Protein AF-A0A8F5C0L7-F1 (afdb_monomer)

Secondary structure (DSSP, 8-state):
-GGGT-EE---SS--S-SEEEEEEETTEEEEEEE-TTS-EEEEEEE-GGGTTT-----EE--HHHHHHHHHH-TT-----------

Sequence (86 aa):
MKNVGFHEEKLEFYKGENYSLSKRIRPWEVHVIIYPDGFIDSYFEVSREYFEHLTYKAIPSIYEPFESYKTAYNKLHVFDAVVKSG

Organism: NCBI:txid2286

pLDDT: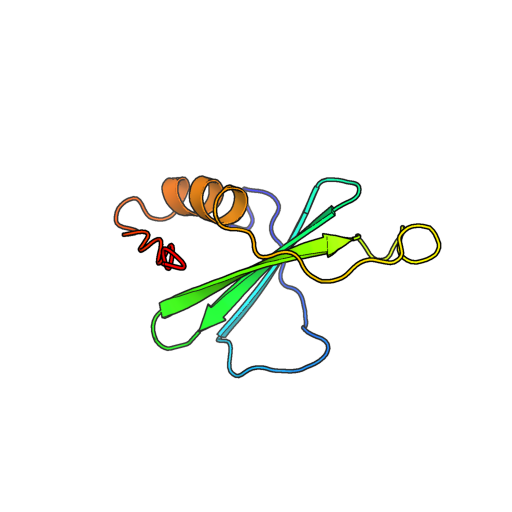 mean 71.19, std 12.59, range [42.03, 88.5]

Structure (mmCIF, N/CA/C/O backbone):
data_AF-A0A8F5C0L7-F1
#
_entry.id   AF-A0A8F5C0L7-F1
#
loop_
_atom_site.group_PDB
_atom_site.id
_atom_site.type_symbol
_atom_site.label_atom_id
_atom_site.label_alt_id
_atom_site.label_comp_id
_atom_site.label_asym_id
_atom_site.label_entity_id
_atom_site.label_seq_id
_atom_site.pdbx_PDB_ins_code
_atom_site.Cartn_x
_atom_site.Cartn_y
_atom_site.Cartn_z
_atom_site.occupancy
_atom_site.B_iso_or_equiv
_atom_site.auth_seq_id
_atom_site.auth_comp_id
_atom_site.auth_asym_id
_atom_site.auth_atom_id
_atom_site.pdbx_PDB_model_num
ATOM 1 N N . MET A 1 1 ? -2.504 -9.805 6.370 1.00 56.75 1 MET A N 1
ATOM 2 C CA . MET A 1 1 ? -1.641 -9.182 5.338 1.00 56.75 1 MET A CA 1
ATOM 3 C C . MET A 1 1 ? -0.258 -9.830 5.227 1.00 56.75 1 MET A C 1
ATOM 5 O O . MET A 1 1 ? 0.127 -10.146 4.111 1.00 56.75 1 MET A O 1
ATOM 9 N N . LYS A 1 2 ? 0.447 -10.163 6.325 1.00 56.06 2 LYS A N 1
ATOM 10 C CA . LYS A 1 2 ? 1.714 -10.936 6.244 1.00 56.06 2 LYS A CA 1
ATOM 11 C C . LYS A 1 2 ? 1.574 -12.275 5.490 1.00 56.06 2 LYS A C 1
ATOM 13 O O . LYS A 1 2 ? 2.400 -12.604 4.650 1.00 56.06 2 LYS A O 1
ATOM 18 N N . ASN A 1 3 ? 0.458 -12.982 5.687 1.00 57.03 3 ASN A N 1
ATOM 19 C CA . ASN A 1 3 ? 0.185 -14.276 5.039 1.00 57.03 3 ASN A CA 1
ATOM 20 C C . ASN A 1 3 ? -0.081 -14.202 3.522 1.00 57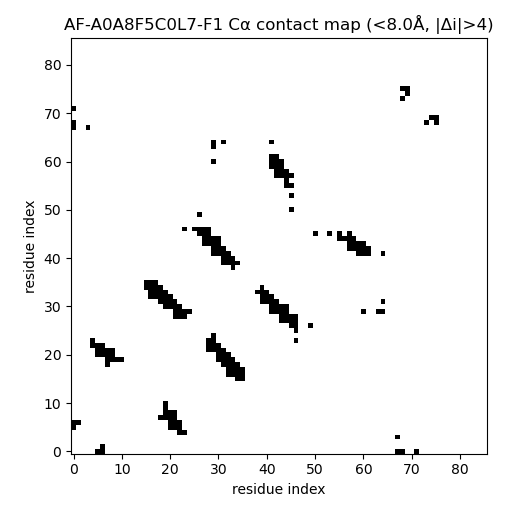.03 3 ASN A C 1
ATOM 22 O O . ASN A 1 3 ? -0.196 -15.240 2.883 1.00 57.03 3 ASN A O 1
ATOM 26 N N . VAL A 1 4 ? -0.202 -13.002 2.943 1.00 67.69 4 VAL A N 1
ATOM 27 C CA . VAL A 1 4 ? -0.423 -12.800 1.498 1.00 67.69 4 VAL A CA 1
ATOM 28 C C . VAL A 1 4 ? 0.767 -12.112 0.815 1.00 67.69 4 VAL A C 1
ATOM 30 O O . VAL A 1 4 ? 0.644 -11.648 -0.319 1.00 67.69 4 VAL A O 1
ATOM 33 N N . GLY A 1 5 ? 1.929 -12.078 1.481 1.00 78.44 5 GLY A N 1
ATOM 34 C CA . GLY A 1 5 ? 3.199 -11.612 0.915 1.00 78.44 5 GLY A CA 1
ATOM 35 C C . GLY A 1 5 ? 3.483 -10.117 1.072 1.00 78.44 5 GLY A C 1
ATOM 36 O O . GLY A 1 5 ? 4.431 -9.635 0.461 1.00 78.44 5 GLY A O 1
ATOM 37 N N . PHE A 1 6 ? 2.687 -9.390 1.864 1.00 84.12 6 PHE A N 1
ATOM 38 C CA . PHE A 1 6 ? 3.013 -8.010 2.233 1.00 84.12 6 PHE A CA 1
ATOM 39 C C . PHE A 1 6 ? 4.000 -7.972 3.396 1.00 84.12 6 PHE A C 1
ATOM 41 O O . PHE A 1 6 ? 3.866 -8.735 4.360 1.00 84.12 6 PHE A O 1
ATOM 48 N N . HIS A 1 7 ? 4.932 -7.032 3.329 1.00 86.31 7 HIS A N 1
ATOM 49 C CA . HIS A 1 7 ? 5.864 -6.705 4.399 1.00 86.31 7 HIS A CA 1
ATOM 50 C C . HIS A 1 7 ? 5.782 -5.217 4.732 1.00 86.31 7 HIS A C 1
ATOM 52 O O . HIS A 1 7 ? 5.241 -4.438 3.954 1.00 86.31 7 HIS A O 1
ATOM 58 N N . GLU A 1 8 ? 6.236 -4.849 5.928 1.00 87.62 8 GLU A N 1
ATOM 59 C CA . GLU A 1 8 ? 6.339 -3.442 6.313 1.00 87.62 8 GLU A CA 1
ATOM 60 C C . GLU A 1 8 ? 7.461 -2.783 5.520 1.00 87.62 8 GLU A C 1
ATOM 62 O O . GLU A 1 8 ? 8.572 -3.311 5.461 1.00 87.62 8 GLU A O 1
ATOM 67 N N . GLU A 1 9 ? 7.151 -1.631 4.942 1.00 83.56 9 GLU A N 1
ATOM 68 C CA . GLU A 1 9 ? 8.066 -0.823 4.150 1.00 83.56 9 GLU A CA 1
ATOM 69 C C . GLU A 1 9 ? 8.176 0.557 4.783 1.00 83.56 9 GLU A C 1
ATOM 71 O O . GLU A 1 9 ? 7.180 1.121 5.243 1.00 83.56 9 GLU A O 1
ATOM 76 N N . LYS A 1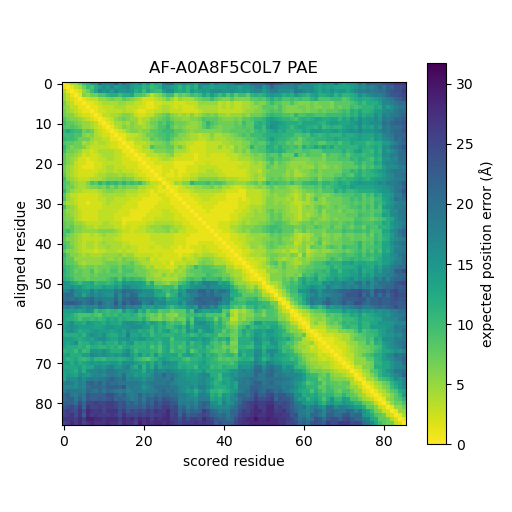 10 ? 9.381 1.126 4.804 1.00 77.12 10 LYS A N 1
ATOM 77 C CA . LYS A 1 10 ? 9.544 2.516 5.228 1.00 77.12 10 LYS A CA 1
ATOM 78 C C . LYS A 1 10 ? 9.483 3.387 3.990 1.00 77.12 10 LYS A C 1
ATOM 80 O O . LYS A 1 10 ? 10.378 3.333 3.152 1.00 77.12 10 LYS A O 1
ATOM 85 N N . LEU A 1 11 ? 8.450 4.220 3.893 1.00 71.00 11 LEU A N 1
ATOM 86 C CA . LEU A 1 11 ? 8.430 5.252 2.865 1.00 71.00 11 LEU A CA 1
ATOM 87 C C . LEU A 1 11 ? 9.641 6.168 3.042 1.00 71.00 11 LEU A C 1
ATOM 89 O O . LEU A 1 11 ? 10.042 6.487 4.163 1.00 71.00 11 LEU A O 1
ATOM 93 N N . GLU A 1 12 ? 10.187 6.637 1.924 1.00 69.31 12 GLU A N 1
ATOM 94 C CA . GLU A 1 12 ? 11.254 7.645 1.936 1.00 69.31 12 GLU A CA 1
ATOM 95 C C . GLU A 1 12 ? 10.798 8.948 2.604 1.00 69.31 12 GLU A C 1
ATOM 97 O O . GLU A 1 12 ? 11.602 9.664 3.198 1.00 69.31 12 GLU A O 1
ATOM 102 N N . PHE A 1 13 ? 9.491 9.220 2.563 1.00 72.81 13 PHE A N 1
ATOM 103 C CA . PHE A 1 13 ? 8.859 10.360 3.208 1.00 72.81 13 PHE A CA 1
ATOM 104 C C . PHE A 1 13 ? 7.648 9.889 4.005 1.00 72.81 13 PHE A C 1
ATOM 106 O O . PHE A 1 13 ? 6.733 9.291 3.439 1.00 72.81 13 PHE A O 1
ATOM 113 N N . TYR A 1 14 ? 7.631 10.199 5.301 1.00 78.81 14 TYR A N 1
ATOM 114 C CA . TYR A 1 14 ? 6.463 9.982 6.149 1.00 78.81 14 TYR A CA 1
ATOM 115 C C . TYR A 1 14 ? 5.319 10.898 5.704 1.00 78.81 14 TYR A C 1
ATOM 117 O O . TYR A 1 14 ? 5.495 12.115 5.604 1.00 78.81 14 TYR A O 1
ATOM 125 N N . LYS A 1 15 ? 4.148 10.319 5.441 1.00 79.88 15 LYS A N 1
ATOM 126 C CA . LYS A 1 15 ? 2.949 11.006 4.940 1.00 79.88 15 LYS A CA 1
ATOM 127 C C . LYS A 1 15 ? 1.832 11.089 5.986 1.00 79.88 15 LYS A C 1
ATOM 129 O O . LYS A 1 15 ? 0.733 11.523 5.653 1.00 79.88 15 LYS A O 1
ATOM 134 N N . GLY A 1 16 ? 2.099 10.709 7.237 1.00 85.38 16 GLY A N 1
ATOM 135 C CA . GLY A 1 16 ? 1.089 10.667 8.300 1.00 85.38 16 GLY A CA 1
ATOM 136 C C . GLY A 1 16 ? 0.374 9.321 8.416 1.00 85.38 16 GLY A C 1
ATOM 137 O O . GLY A 1 16 ? -0.692 9.249 9.023 1.00 85.38 16 GLY A O 1
ATOM 138 N N . GLU A 1 17 ? 0.921 8.274 7.807 1.00 87.50 17 GLU A N 1
ATOM 139 C CA . GLU A 1 17 ? 0.352 6.936 7.817 1.00 87.50 17 GLU A CA 1
ATOM 140 C C . GLU A 1 17 ? 0.655 6.150 9.102 1.00 87.50 17 GLU A C 1
ATOM 142 O O . GLU A 1 17 ? 1.697 6.323 9.727 1.00 87.50 17 GLU A O 1
ATOM 147 N N . ASN A 1 18 ? -0.231 5.222 9.472 1.00 86.19 18 ASN A N 1
ATOM 148 C CA . ASN A 1 18 ? 0.034 4.248 10.537 1.00 86.19 18 ASN A CA 1
ATOM 149 C C . ASN A 1 18 ? 0.818 3.038 10.023 1.00 86.19 18 ASN A C 1
ATOM 151 O O . ASN A 1 18 ? 1.597 2.438 10.764 1.00 86.19 18 ASN A O 1
ATOM 155 N N . TYR A 1 19 ? 0.570 2.656 8.768 1.00 82.25 19 TYR A N 1
ATOM 156 C CA . TYR A 1 19 ? 1.193 1.498 8.145 1.00 82.25 19 TYR A CA 1
ATOM 157 C C . TYR A 1 19 ? 1.549 1.796 6.699 1.00 82.25 19 TYR A C 1
ATOM 159 O O . TYR A 1 19 ? 0.717 2.280 5.931 1.00 82.25 19 TYR A O 1
ATOM 167 N N . SER A 1 20 ? 2.762 1.394 6.346 1.00 88.00 20 SER A N 1
ATOM 168 C CA . SER A 1 20 ? 3.271 1.354 4.985 1.00 88.00 20 SER A CA 1
ATOM 169 C C . SER A 1 20 ? 3.650 -0.084 4.684 1.00 88.00 20 SER A C 1
ATOM 171 O O . SER A 1 20 ? 4.458 -0.687 5.392 1.00 88.00 20 SER A O 1
ATOM 173 N N . LEU A 1 21 ? 2.992 -0.669 3.690 1.00 88.50 21 LEU A N 1
ATOM 174 C CA . LEU A 1 21 ? 3.150 -2.069 3.327 1.00 88.50 21 LEU A CA 1
ATOM 175 C C . LEU A 1 21 ? 3.513 -2.182 1.854 1.00 88.50 21 LEU A C 1
ATOM 177 O O . LEU A 1 21 ? 2.915 -1.499 1.024 1.00 88.50 21 LEU A O 1
ATOM 181 N N . SER A 1 22 ? 4.423 -3.090 1.525 1.00 86.44 22 SER A N 1
ATOM 182 C CA . SER A 1 22 ? 4.803 -3.385 0.146 1.00 86.44 22 SER A CA 1
ATOM 183 C C . SER A 1 22 ? 4.689 -4.876 -0.166 1.00 86.44 22 SER A C 1
ATOM 185 O O . SER A 1 22 ? 4.822 -5.752 0.702 1.00 86.44 22 SER A O 1
ATOM 187 N N . LYS A 1 23 ? 4.401 -5.183 -1.430 1.00 86.62 23 LYS A N 1
ATOM 188 C CA . LYS A 1 23 ? 4.411 -6.542 -1.971 1.00 86.62 23 LYS A CA 1
ATOM 189 C C . LYS A 1 23 ? 4.945 -6.530 -3.390 1.00 86.62 23 LYS A C 1
ATOM 191 O O . LYS A 1 23 ? 4.399 -5.879 -4.279 1.00 86.62 23 LYS A O 1
ATOM 196 N N . ARG A 1 24 ? 5.954 -7.360 -3.627 1.00 85.06 24 ARG A N 1
ATOM 197 C CA . ARG A 1 24 ? 6.562 -7.506 -4.944 1.00 85.06 24 ARG A CA 1
ATOM 198 C C . ARG A 1 24 ? 5.713 -8.365 -5.884 1.00 85.06 24 ARG A C 1
ATOM 200 O O . ARG A 1 24 ? 5.314 -9.476 -5.536 1.00 85.06 24 ARG A O 1
ATOM 207 N N . ILE A 1 25 ? 5.504 -7.865 -7.099 1.00 82.44 25 ILE A N 1
ATOM 208 C CA . ILE A 1 25 ? 4.814 -8.516 -8.219 1.00 82.44 25 ILE A CA 1
ATOM 209 C C . ILE A 1 25 ? 5.615 -8.214 -9.499 1.00 82.44 25 ILE A C 1
ATOM 211 O O . ILE A 1 25 ? 5.236 -7.361 -10.297 1.00 82.44 25 ILE A O 1
ATOM 215 N N . ARG A 1 26 ? 6.782 -8.864 -9.652 1.00 77.19 26 ARG A N 1
ATOM 216 C CA . ARG A 1 26 ? 7.795 -8.547 -10.685 1.00 77.19 26 ARG A CA 1
ATOM 217 C C . ARG A 1 26 ? 7.176 -8.227 -12.065 1.00 77.19 26 ARG A C 1
ATOM 219 O O . ARG A 1 26 ? 6.382 -9.033 -12.550 1.00 77.19 26 ARG A O 1
ATOM 226 N N . PRO A 1 27 ? 7.583 -7.122 -12.725 1.00 77.12 27 PRO A N 1
ATOM 227 C CA . PRO A 1 27 ? 8.621 -6.156 -12.326 1.00 77.12 27 PRO A CA 1
ATOM 228 C C . PRO A 1 27 ? 8.146 -5.077 -11.336 1.00 77.12 27 PRO A C 1
ATOM 230 O O . PRO A 1 27 ? 8.920 -4.193 -10.981 1.00 77.12 27 PRO A O 1
ATOM 233 N N . TRP A 1 28 ? 6.890 -5.143 -10.906 1.00 82.00 28 TRP A N 1
ATOM 234 C CA . TRP A 1 28 ? 6.225 -4.124 -10.109 1.00 82.00 28 TRP A CA 1
ATOM 235 C C . TRP A 1 28 ? 6.295 -4.413 -8.614 1.00 82.00 28 TRP A C 1
ATOM 237 O O . TRP A 1 28 ? 6.553 -5.533 -8.165 1.00 82.00 28 TRP A O 1
ATOM 247 N N . GLU A 1 29 ? 6.003 -3.389 -7.836 1.00 84.88 29 GLU A N 1
ATOM 248 C CA . GLU A 1 29 ? 5.801 -3.440 -6.404 1.00 84.88 29 GLU A CA 1
ATOM 249 C C . GLU A 1 29 ? 4.525 -2.679 -6.063 1.00 84.88 29 GLU A C 1
ATOM 251 O O . GLU A 1 29 ? 4.321 -1.555 -6.513 1.00 84.88 29 GLU A O 1
ATOM 256 N N . VAL A 1 30 ? 3.628 -3.331 -5.327 1.00 85.94 30 VAL A N 1
ATOM 257 C CA . VAL A 1 30 ? 2.397 -2.718 -4.825 1.00 85.94 30 VAL A CA 1
ATOM 258 C C . VAL A 1 30 ? 2.692 -2.128 -3.466 1.00 85.94 30 VAL A C 1
ATOM 260 O O . VAL A 1 30 ? 3.111 -2.859 -2.569 1.00 85.94 30 VAL A O 1
ATOM 263 N N . HIS A 1 31 ? 2.381 -0.852 -3.299 1.00 84.94 31 HIS A N 1
ATOM 264 C CA . HIS A 1 31 ? 2.395 -0.160 -2.024 1.00 84.94 31 HIS A CA 1
ATOM 265 C C . HIS A 1 31 ? 0.970 0.042 -1.537 1.00 84.94 31 HIS A C 1
ATOM 267 O O . HIS A 1 31 ? 0.067 0.359 -2.312 1.00 84.94 31 HIS A O 1
ATOM 273 N N . VAL A 1 32 ? 0.781 -0.150 -0.238 1.00 85.06 32 VAL A N 1
ATOM 274 C CA . VAL A 1 32 ? -0.469 0.093 0.472 1.00 85.06 32 VAL A CA 1
ATOM 275 C C . VAL A 1 32 ? -0.146 0.934 1.694 1.00 85.06 32 VAL A C 1
ATOM 277 O O . VAL A 1 32 ? 0.642 0.526 2.549 1.00 85.06 32 VAL A O 1
ATOM 280 N N . ILE A 1 33 ? -0.771 2.099 1.770 1.00 86.12 33 ILE A N 1
ATOM 281 C CA . ILE A 1 33 ? -0.621 3.065 2.849 1.00 86.12 33 ILE A CA 1
ATOM 282 C C . ILE A 1 33 ? -1.951 3.136 3.591 1.00 86.12 33 ILE A C 1
ATOM 284 O O . ILE A 1 33 ? -2.997 3.319 2.973 1.00 86.12 33 ILE A O 1
ATOM 288 N N . ILE A 1 34 ? -1.916 2.976 4.912 1.00 84.88 34 ILE A N 1
ATOM 289 C CA . ILE A 1 34 ? -3.108 3.013 5.765 1.00 84.88 34 ILE A CA 1
ATOM 290 C C . ILE A 1 34 ? -2.987 4.192 6.721 1.00 84.88 34 ILE A C 1
ATOM 292 O O . ILE A 1 34 ? -2.066 4.247 7.542 1.00 84.88 34 ILE A O 1
ATOM 296 N N . TYR A 1 35 ? -3.944 5.107 6.644 1.00 85.69 35 TYR A N 1
ATOM 297 C CA . TYR A 1 35 ? -3.981 6.319 7.451 1.00 85.69 35 TYR A CA 1
ATOM 298 C C . TYR A 1 35 ? -4.794 6.132 8.744 1.00 85.69 35 TYR A C 1
ATOM 300 O O . TYR A 1 35 ? -5.597 5.198 8.847 1.00 85.69 35 TYR A O 1
ATOM 308 N N . PRO A 1 36 ? -4.598 6.995 9.761 1.00 84.44 36 PRO A N 1
ATOM 309 C CA . PRO A 1 36 ? -5.310 6.901 11.038 1.00 84.44 36 PRO A CA 1
ATOM 310 C C . PRO A 1 36 ? -6.836 6.980 10.947 1.00 84.44 36 PRO A C 1
ATOM 312 O O . PRO A 1 36 ? -7.524 6.417 11.794 1.00 84.44 36 PRO A O 1
ATOM 315 N N . ASP A 1 37 ? -7.363 7.657 9.931 1.00 81.12 37 ASP A N 1
ATOM 316 C CA . ASP A 1 37 ? -8.798 7.775 9.654 1.00 81.12 37 ASP A CA 1
ATOM 317 C C . ASP A 1 37 ? -9.381 6.554 8.919 1.00 81.12 37 ASP A C 1
ATOM 319 O O . ASP A 1 37 ? -10.583 6.497 8.656 1.00 81.12 37 ASP A O 1
ATOM 323 N N . GLY A 1 38 ? -8.546 5.560 8.608 1.00 77.94 38 GLY A N 1
ATOM 324 C CA . GLY A 1 38 ? -8.932 4.376 7.852 1.00 77.94 38 GLY A CA 1
ATOM 325 C C . GLY A 1 38 ? -8.931 4.576 6.337 1.00 77.94 38 GLY A C 1
ATOM 326 O O . GLY A 1 38 ? -9.306 3.643 5.626 1.00 77.94 38 GLY A O 1
ATOM 327 N N . PHE A 1 39 ? -8.500 5.737 5.827 1.00 79.69 39 PHE A N 1
ATOM 328 C CA . PHE A 1 39 ? -8.231 5.908 4.403 1.00 79.69 39 PHE A CA 1
ATOM 329 C C . PHE A 1 39 ? -7.084 4.982 3.978 1.00 79.69 39 PHE A C 1
ATOM 331 O O . PHE A 1 39 ? -6.112 4.782 4.714 1.00 79.69 39 PHE A O 1
ATOM 338 N N . ILE A 1 40 ? -7.216 4.391 2.791 1.00 80.62 40 ILE A N 1
ATOM 339 C CA . ILE A 1 40 ? -6.222 3.486 2.217 1.00 80.62 40 ILE A CA 1
ATOM 340 C C . ILE A 1 40 ? -5.830 4.048 0.859 1.00 80.62 40 ILE A C 1
ATOM 342 O O . ILE A 1 40 ? -6.674 4.153 -0.029 1.00 80.62 40 ILE A O 1
ATOM 346 N N . ASP A 1 41 ? -4.554 4.383 0.713 1.00 81.12 41 ASP A N 1
ATOM 347 C CA . ASP A 1 41 ? -3.950 4.726 -0.572 1.00 81.12 41 ASP A CA 1
ATOM 348 C C . ASP A 1 41 ? -3.140 3.534 -1.078 1.00 81.12 41 ASP A C 1
ATOM 350 O O . ASP A 1 41 ? -2.537 2.788 -0.296 1.00 81.12 41 ASP A O 1
ATOM 354 N N . SER A 1 42 ? -3.128 3.334 -2.388 1.00 83.06 42 SER A N 1
ATOM 355 C CA . SER A 1 42 ? -2.373 2.250 -2.988 1.00 83.06 42 SER A CA 1
ATOM 356 C C . SER A 1 42 ? -1.950 2.534 -4.416 1.00 83.06 42 SER A C 1
ATOM 358 O O . SER A 1 42 ? -2.691 3.079 -5.235 1.00 83.06 42 SER A O 1
ATOM 360 N N . TYR A 1 43 ? -0.725 2.131 -4.731 1.00 81.62 43 TYR A N 1
ATOM 361 C CA . TYR A 1 43 ? -0.108 2.386 -6.023 1.00 81.62 43 TYR A CA 1
ATOM 362 C C . TYR A 1 43 ? 0.928 1.321 -6.362 1.00 81.62 43 TYR A C 1
ATOM 364 O O . TYR A 1 43 ? 1.437 0.613 -5.496 1.00 81.62 43 TYR A O 1
ATOM 372 N N . PHE A 1 44 ? 1.240 1.224 -7.646 1.00 80.75 44 PHE A N 1
ATOM 373 C CA . PHE A 1 44 ? 2.375 0.491 -8.165 1.00 80.75 44 PHE A CA 1
ATOM 374 C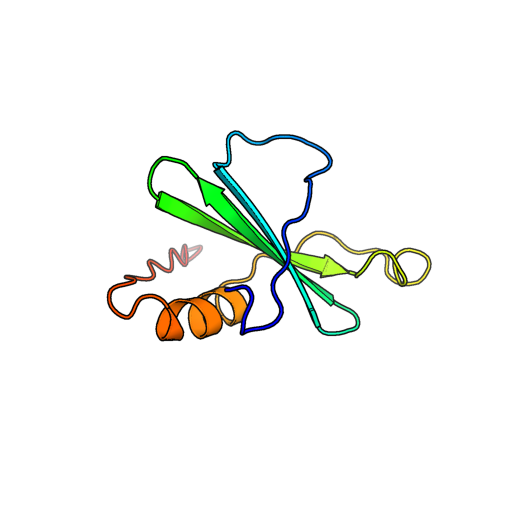 C . PHE A 1 44 ? 3.562 1.411 -8.363 1.00 80.75 44 PHE A C 1
ATOM 376 O O . PHE A 1 44 ? 3.427 2.486 -8.947 1.00 80.75 44 PHE A O 1
ATOM 383 N N . GLU A 1 45 ? 4.734 0.929 -7.994 1.00 79.75 45 GLU A N 1
ATOM 384 C CA . GLU A 1 45 ? 5.998 1.414 -8.527 1.00 79.75 45 GLU A CA 1
ATOM 385 C C . GLU A 1 45 ? 6.761 0.260 -9.172 1.00 79.75 45 GLU A C 1
ATOM 387 O O . GLU A 1 45 ? 6.443 -0.918 -8.995 1.00 79.75 45 GLU A O 1
ATOM 392 N N . VAL A 1 46 ? 7.745 0.589 -9.996 1.00 79.75 46 VAL A N 1
ATOM 393 C CA . VAL A 1 46 ? 8.692 -0.420 -10.466 1.00 79.75 46 VAL A CA 1
ATOM 394 C C . VAL A 1 46 ? 9.510 -0.878 -9.255 1.00 79.75 46 VAL A C 1
ATOM 396 O O . VAL A 1 46 ? 9.931 -0.047 -8.463 1.00 79.75 46 VAL A O 1
ATOM 399 N N . SER A 1 47 ? 9.769 -2.175 -9.080 1.00 75.62 47 SER A N 1
ATOM 400 C CA . SER A 1 47 ? 10.673 -2.594 -8.000 1.00 75.62 47 SER A CA 1
ATOM 401 C C . SER A 1 47 ? 12.056 -1.966 -8.199 1.00 75.62 47 SER A C 1
ATOM 403 O O . SER A 1 47 ? 12.566 -1.964 -9.320 1.00 75.62 47 SER A O 1
ATOM 405 N N . ARG A 1 48 ? 12.719 -1.549 -7.114 1.00 71.94 48 ARG A N 1
ATOM 406 C C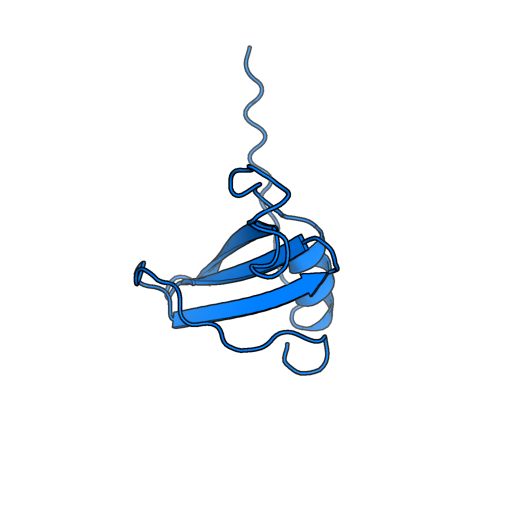A . ARG A 1 48 ? 14.050 -0.899 -7.151 1.00 71.94 48 ARG A CA 1
ATOM 407 C C . ARG A 1 48 ? 15.102 -1.636 -7.994 1.00 71.94 48 ARG A C 1
ATOM 409 O O . ARG A 1 48 ? 15.930 -1.001 -8.632 1.00 71.94 48 ARG A O 1
ATOM 416 N N . GLU A 1 49 ? 15.033 -2.968 -8.053 1.00 73.19 49 GLU A N 1
ATOM 417 C CA . GLU A 1 49 ? 15.905 -3.823 -8.885 1.00 73.19 49 GLU A CA 1
ATOM 418 C C . GLU A 1 49 ? 15.814 -3.522 -10.397 1.00 73.19 49 GLU A C 1
ATOM 420 O O . GLU A 1 49 ? 16.718 -3.870 -11.146 1.00 73.19 49 GLU A O 1
ATOM 425 N N . TYR A 1 50 ? 14.742 -2.873 -10.858 1.00 68.38 50 TYR A N 1
ATOM 426 C CA . TYR A 1 50 ? 14.499 -2.557 -12.269 1.00 68.38 50 TYR A CA 1
ATOM 427 C C . TYR A 1 50 ? 14.482 -1.048 -12.563 1.00 68.38 50 TYR A C 1
ATOM 429 O O . TYR A 1 50 ? 14.171 -0.653 -13.688 1.00 68.38 50 TYR A O 1
ATOM 437 N N . PHE A 1 51 ? 14.836 -0.199 -11.589 1.00 67.81 51 PHE A N 1
ATOM 438 C CA . PHE A 1 51 ? 14.875 1.261 -11.759 1.00 67.81 51 PHE A CA 1
ATOM 439 C C . PHE A 1 51 ? 15.847 1.719 -12.851 1.00 67.81 51 PHE A C 1
ATOM 441 O O . PHE A 1 51 ? 15.552 2.671 -13.568 1.00 67.81 51 PHE A O 1
ATOM 448 N N . GLU A 1 52 ? 16.965 1.014 -13.039 1.00 63.47 52 GLU A N 1
ATOM 449 C CA . GLU A 1 52 ? 17.934 1.318 -14.104 1.00 63.47 52 GLU A CA 1
ATOM 450 C C . GLU A 1 52 ? 17.386 1.038 -15.516 1.00 63.47 52 GLU A C 1
ATOM 452 O O . GLU A 1 52 ? 17.945 1.507 -16.507 1.00 63.47 52 GLU A O 1
ATOM 457 N N . HIS A 1 53 ? 16.285 0.287 -15.626 1.00 59.25 53 HIS A N 1
ATOM 458 C CA . HIS A 1 53 ? 15.739 -0.187 -16.900 1.00 59.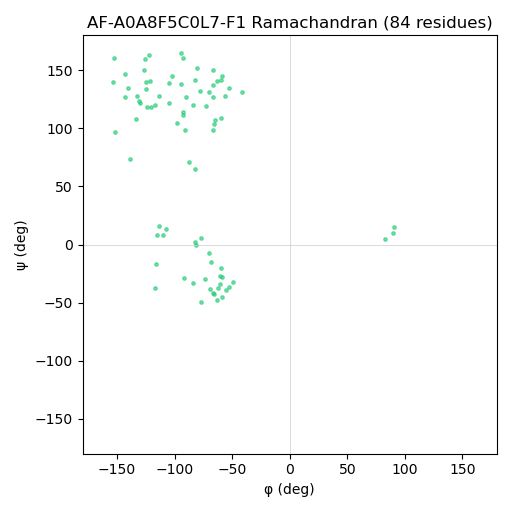25 53 HIS A CA 1
ATOM 459 C C . HIS A 1 53 ? 14.350 0.364 -17.232 1.00 59.25 53 HIS A C 1
ATOM 461 O O . HIS A 1 53 ? 13.925 0.280 -18.383 1.00 59.25 53 HIS A O 1
ATOM 467 N N . LEU A 1 54 ? 13.628 0.915 -16.253 1.00 58.62 54 LEU A N 1
ATOM 468 C CA . LEU A 1 54 ? 12.246 1.357 -16.417 1.00 58.62 54 LEU A CA 1
ATOM 469 C C . LEU A 1 54 ? 12.064 2.749 -15.812 1.00 58.62 54 LEU A C 1
ATOM 471 O O . LEU A 1 54 ? 12.043 2.936 -14.599 1.00 58.62 54 LEU A O 1
ATOM 475 N N . THR A 1 55 ? 11.911 3.743 -16.679 1.00 55.34 55 THR A N 1
ATOM 476 C CA . THR A 1 55 ? 11.789 5.151 -16.293 1.00 55.34 55 THR A CA 1
ATOM 477 C C . THR A 1 55 ? 10.329 5.516 -16.013 1.00 55.34 55 THR A C 1
ATOM 479 O O . THR A 1 55 ? 9.731 6.208 -16.830 1.00 55.34 55 THR A O 1
ATOM 482 N N . TYR A 1 56 ? 9.701 5.052 -14.921 1.00 56.88 56 TYR A N 1
ATOM 483 C CA . TYR A 1 56 ? 8.272 5.352 -14.716 1.00 56.88 56 TYR A CA 1
ATOM 484 C C . TYR A 1 56 ? 7.782 5.628 -13.288 1.00 56.88 56 TYR A C 1
ATOM 486 O O . TYR A 1 56 ? 8.255 5.100 -12.288 1.00 56.88 56 TYR A O 1
ATOM 494 N N . LYS A 1 57 ? 6.784 6.521 -13.305 1.00 64.50 57 LYS A N 1
ATOM 495 C CA . LYS A 1 57 ? 5.981 7.173 -12.265 1.00 64.50 57 LYS A CA 1
ATOM 496 C C . LYS A 1 57 ? 5.086 6.173 -11.519 1.00 64.50 57 LYS A C 1
ATOM 498 O O . LYS A 1 57 ? 4.612 5.221 -12.131 1.00 64.50 57 LYS A O 1
ATOM 503 N N . ALA A 1 58 ?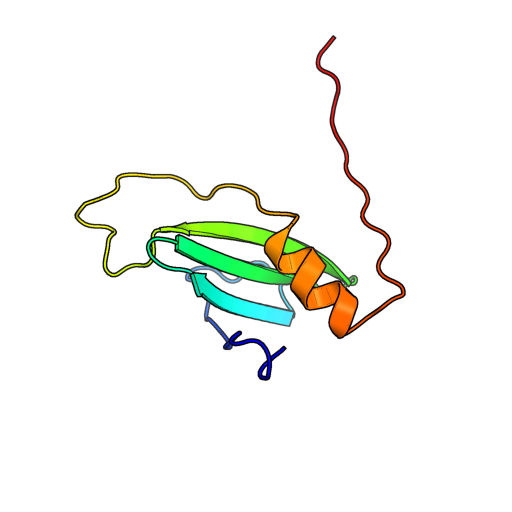 4.795 6.443 -10.244 1.00 64.06 58 ALA A N 1
ATOM 504 C CA . ALA A 1 58 ? 3.821 5.677 -9.468 1.00 64.06 58 ALA A CA 1
ATOM 505 C C . ALA A 1 58 ? 2.444 5.666 -10.162 1.00 64.06 58 ALA A C 1
ATOM 507 O O . ALA A 1 58 ? 1.921 6.727 -10.524 1.00 64.06 58 ALA A O 1
ATOM 508 N N . ILE A 1 59 ? 1.876 4.476 -10.365 1.00 72.12 59 ILE A N 1
ATOM 509 C CA . ILE A 1 59 ? 0.568 4.275 -11.003 1.00 72.12 59 ILE A CA 1
ATOM 510 C C . ILE A 1 59 ? -0.440 3.933 -9.904 1.00 72.12 59 ILE A C 1
ATOM 512 O O . ILE A 1 59 ? -0.232 2.936 -9.217 1.00 72.12 59 ILE A O 1
ATOM 516 N N . PRO A 1 60 ? -1.531 4.696 -9.720 1.00 68.12 60 PRO A N 1
ATOM 517 C CA . PRO A 1 60 ? -2.574 4.332 -8.765 1.00 68.12 60 PRO A CA 1
ATOM 518 C C . PRO A 1 60 ? -3.072 2.900 -8.998 1.00 68.12 60 PRO A C 1
ATOM 520 O O . PRO A 1 60 ? -3.323 2.502 -10.137 1.00 68.12 60 PRO A O 1
ATOM 523 N N . SER A 1 61 ? -3.210 2.126 -7.924 1.00 66.88 61 SER A N 1
ATOM 524 C CA . SER A 1 61 ? -3.703 0.749 -7.956 1.00 66.88 61 SER A CA 1
ATOM 525 C C . SER A 1 61 ? -4.886 0.619 -7.021 1.00 66.88 61 SER A C 1
ATOM 527 O O . SER A 1 61 ? -4.824 1.070 -5.884 1.00 66.88 61 SER A O 1
ATOM 529 N N . ILE A 1 62 ? -5.951 -0.027 -7.486 1.00 66.56 62 ILE A N 1
ATOM 530 C CA . ILE A 1 62 ? -7.135 -0.308 -6.667 1.00 66.56 62 ILE A CA 1
ATOM 531 C C . ILE A 1 62 ? -7.325 -1.822 -6.518 1.00 66.56 62 ILE A C 1
ATOM 533 O O . ILE A 1 62 ? -7.670 -2.292 -5.439 1.00 66.56 62 ILE A O 1
ATOM 537 N N . TYR A 1 63 ? -7.058 -2.610 -7.564 1.00 65.94 63 TYR A N 1
ATOM 538 C CA . TYR A 1 63 ? -7.495 -4.006 -7.637 1.00 65.94 63 TYR A CA 1
ATOM 539 C C . TYR A 1 63 ? -6.669 -4.987 -6.789 1.00 65.94 63 TYR A C 1
ATOM 541 O O . TYR A 1 63 ? -7.252 -5.750 -6.022 1.00 65.94 63 TYR A O 1
ATOM 549 N N . GLU A 1 64 ? -5.337 -4.992 -6.857 1.00 65.00 64 GLU A N 1
ATOM 550 C CA . GLU A 1 64 ? -4.510 -5.922 -6.066 1.00 65.00 64 GLU A CA 1
ATOM 551 C C . GLU A 1 64 ? -4.567 -5.678 -4.545 1.00 65.00 64 GLU A C 1
ATOM 553 O O . GLU A 1 64 ? -4.673 -6.655 -3.783 1.00 65.00 64 GLU A O 1
ATOM 558 N N . PRO A 1 65 ? -4.534 -4.417 -4.067 1.00 63.91 65 PRO A N 1
ATOM 559 C CA . PRO A 1 65 ? -4.815 -4.083 -2.675 1.00 63.91 65 PRO A CA 1
ATOM 560 C C . PRO A 1 65 ? -6.214 -4.541 -2.268 1.00 63.91 65 PRO A C 1
ATOM 562 O O . PRO A 1 65 ? -6.360 -5.170 -1.222 1.00 63.91 65 PRO A O 1
ATOM 565 N N . PHE A 1 66 ? -7.225 -4.297 -3.109 1.00 66.12 66 PHE A N 1
ATOM 566 C CA . PHE A 1 66 ? -8.610 -4.674 -2.841 1.00 66.12 66 PHE A CA 1
ATOM 567 C C . PHE A 1 66 ? -8.810 -6.185 -2.723 1.00 66.12 66 PHE A C 1
ATOM 569 O O . PHE A 1 66 ? -9.415 -6.634 -1.751 1.00 66.12 66 PHE A O 1
ATOM 576 N N . GLU A 1 67 ? -8.281 -6.984 -3.650 1.00 68.00 67 GLU A N 1
ATOM 577 C CA . GLU A 1 67 ? -8.392 -8.448 -3.593 1.00 68.00 67 GLU A CA 1
ATOM 578 C C . GLU A 1 67 ? -7.694 -9.011 -2.346 1.00 68.00 67 GLU A C 1
ATOM 580 O O . GLU A 1 67 ? -8.222 -9.892 -1.664 1.00 68.00 67 GLU A O 1
ATOM 585 N N . SER A 1 68 ? -6.554 -8.427 -1.964 1.00 66.12 68 SER A N 1
ATOM 586 C CA . SER A 1 68 ? -5.869 -8.777 -0.716 1.00 66.12 68 SER A CA 1
ATOM 587 C C . SER A 1 68 ? -6.699 -8.384 0.513 1.00 66.12 68 SER A C 1
ATOM 589 O O . SER A 1 68 ? -6.835 -9.174 1.452 1.00 66.12 68 SER A O 1
ATOM 591 N N . TYR A 1 69 ? -7.307 -7.196 0.503 1.00 64.44 69 TYR A N 1
ATOM 592 C CA . TYR A 1 69 ? -8.137 -6.693 1.595 1.00 64.44 69 TYR A CA 1
ATOM 593 C C . TYR A 1 69 ? -9.450 -7.451 1.757 1.00 64.44 69 TYR A C 1
ATOM 595 O O . TYR A 1 69 ? -9.835 -7.719 2.889 1.00 64.44 69 TYR A O 1
ATOM 603 N N . LYS A 1 70 ? -10.112 -7.858 0.670 1.00 66.06 70 LYS A N 1
ATOM 604 C CA . LYS A 1 70 ? -11.363 -8.638 0.696 1.00 66.06 70 LYS A CA 1
ATOM 605 C C . LYS A 1 70 ? -11.243 -9.898 1.547 1.00 66.06 70 LYS A C 1
ATOM 607 O O . LYS A 1 70 ? -12.190 -10.272 2.235 1.00 66.06 70 LYS A O 1
ATOM 612 N N . THR A 1 71 ? -10.072 -10.536 1.514 1.00 65.50 71 THR A N 1
ATOM 613 C CA . THR A 1 71 ? -9.797 -11.736 2.318 1.00 65.50 71 THR A CA 1
ATOM 614 C C . THR A 1 71 ? -9.605 -11.427 3.804 1.00 65.50 71 THR A C 1
ATOM 616 O O . THR A 1 71 ? -9.926 -12.262 4.645 1.00 65.50 71 THR A O 1
ATOM 619 N N . ALA A 1 72 ? -9.110 -10.233 4.144 1.00 59.44 72 ALA A N 1
ATOM 620 C CA . ALA A 1 72 ? -8.865 -9.805 5.522 1.00 59.44 72 ALA A CA 1
ATOM 621 C C . ALA A 1 72 ? -10.059 -9.064 6.153 1.00 59.44 72 ALA A C 1
ATOM 623 O O . ALA A 1 72 ? -10.231 -9.098 7.370 1.00 59.44 72 ALA A O 1
ATOM 624 N N . TYR A 1 73 ? -10.870 -8.385 5.341 1.00 57.59 73 TYR A N 1
ATOM 625 C CA . TYR A 1 73 ? -11.968 -7.533 5.776 1.00 57.59 73 TYR A CA 1
ATOM 626 C C . TYR A 1 73 ? -13.068 -7.482 4.706 1.00 57.59 73 TYR A C 1
ATOM 628 O O . TYR A 1 73 ? -13.029 -6.697 3.759 1.00 57.59 73 TYR A O 1
ATOM 636 N N . ASN A 1 74 ? -14.098 -8.312 4.873 1.00 59.62 74 ASN A N 1
ATOM 637 C CA . ASN A 1 74 ? -15.205 -8.452 3.919 1.00 59.62 74 ASN A CA 1
ATOM 638 C C . ASN A 1 74 ? -16.246 -7.311 3.962 1.00 59.62 74 ASN A C 1
ATOM 640 O O . ASN A 1 74 ? -17.269 -7.398 3.288 1.00 59.62 74 ASN A O 1
ATOM 644 N N . LYS A 1 75 ? -16.005 -6.258 4.754 1.00 60.12 75 LYS A N 1
ATOM 645 C CA . LYS A 1 75 ? -16.882 -5.079 4.895 1.00 60.12 75 LYS A CA 1
ATOM 646 C C . LYS A 1 75 ? -16.312 -3.825 4.220 1.00 60.12 75 LYS A C 1
ATOM 648 O O . LYS A 1 75 ? -16.762 -2.719 4.505 1.00 60.12 75 LYS A O 1
ATOM 653 N N . LEU A 1 76 ? -15.282 -3.972 3.385 1.00 61.88 76 LEU A N 1
ATOM 654 C CA . LEU A 1 76 ? -14.670 -2.841 2.697 1.00 61.88 76 LEU A CA 1
ATOM 655 C C . LEU A 1 76 ? -15.604 -2.325 1.592 1.00 61.88 76 LEU A C 1
ATOM 657 O O . LEU A 1 76 ? -15.921 -3.047 0.647 1.00 61.88 76 LEU A O 1
ATOM 661 N N . HIS A 1 77 ? -16.018 -1.066 1.707 1.00 57.59 77 HIS A N 1
ATOM 662 C CA . HIS A 1 77 ? -16.739 -0.351 0.660 1.00 57.59 77 HIS A CA 1
ATOM 663 C C . HIS A 1 77 ? -15.722 0.399 -0.203 1.00 57.59 77 HIS A C 1
ATOM 665 O O . HIS A 1 77 ? -15.090 1.340 0.268 1.00 57.59 77 HIS A O 1
ATOM 671 N N . VAL A 1 78 ? -15.542 -0.028 -1.454 1.00 58.22 78 VAL A N 1
ATOM 672 C CA . VAL A 1 78 ? -14.689 0.685 -2.415 1.00 58.22 78 VAL A CA 1
ATOM 673 C C . VAL A 1 78 ? -15.506 1.798 -3.049 1.00 58.22 78 VAL A C 1
ATOM 675 O O . VAL A 1 78 ? -16.533 1.537 -3.676 1.00 58.22 78 VAL A O 1
ATOM 678 N N . PHE A 1 79 ? -15.050 3.034 -2.877 1.00 48.84 79 PHE A N 1
ATOM 679 C CA . PHE A 1 79 ? -15.577 4.189 -3.586 1.00 48.84 79 PHE A CA 1
ATOM 680 C C . PHE A 1 79 ? -14.658 4.490 -4.772 1.00 48.84 79 PHE A C 1
ATOM 682 O O . PHE A 1 79 ? -13.551 4.988 -4.588 1.00 48.84 79 PHE A O 1
ATOM 689 N N . ASP A 1 80 ? -15.104 4.149 -5.980 1.00 51.47 80 ASP A N 1
ATOM 690 C CA . ASP A 1 80 ? -14.404 4.493 -7.217 1.00 51.47 80 ASP A CA 1
ATOM 691 C C . ASP A 1 80 ? -14.930 5.838 -7.732 1.00 51.47 80 ASP A C 1
ATOM 693 O O . ASP A 1 80 ? -16.008 5.933 -8.327 1.00 51.47 80 ASP A O 1
ATOM 697 N N . ALA A 1 81 ? -14.188 6.905 -7.441 1.00 47.38 81 ALA A N 1
ATOM 698 C CA . ALA A 1 81 ? -14.490 8.246 -7.917 1.00 47.38 81 ALA A CA 1
ATOM 699 C C . ALA A 1 81 ? -13.969 8.430 -9.350 1.00 47.38 81 ALA A C 1
ATOM 701 O O . ALA A 1 81 ? -13.077 9.2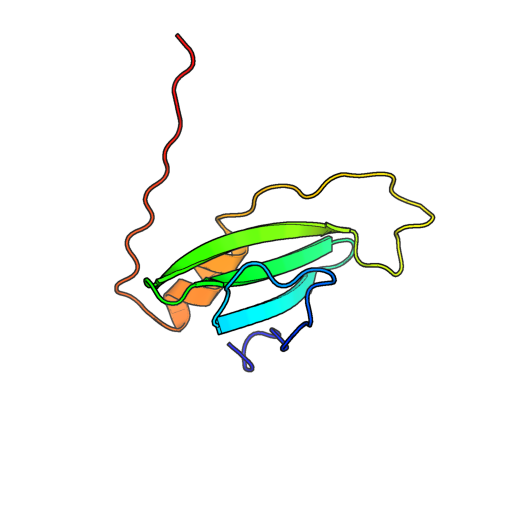44 -9.595 1.00 47.38 81 ALA A O 1
ATOM 702 N N . VAL A 1 82 ? -14.522 7.695 -10.321 1.00 48.38 82 VAL A N 1
ATOM 703 C CA . VAL A 1 82 ? -14.293 8.026 -11.732 1.00 48.38 82 VAL A CA 1
ATOM 704 C C . VAL A 1 82 ? -14.964 9.370 -12.007 1.00 48.38 82 VAL A C 1
ATOM 706 O O . VAL A 1 82 ? -16.173 9.455 -12.235 1.00 48.38 82 VAL A O 1
ATOM 709 N N . VAL A 1 83 ? -14.177 10.445 -11.993 1.00 49.19 83 VAL A N 1
ATOM 710 C CA . VAL A 1 83 ? -14.598 11.728 -12.553 1.00 49.19 83 VAL A CA 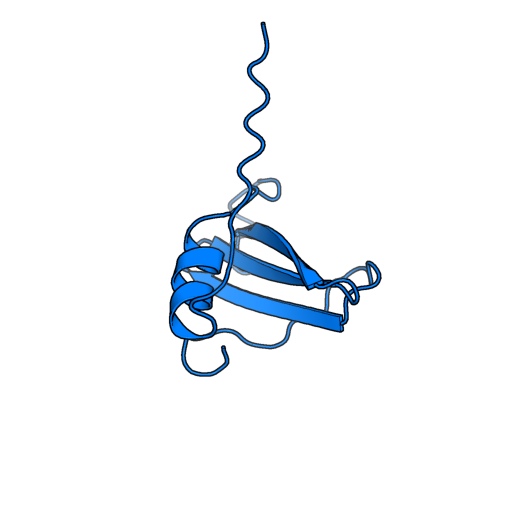1
ATOM 711 C C . VAL A 1 83 ? -14.770 11.510 -14.053 1.00 49.19 83 VAL A C 1
ATOM 713 O O . VAL A 1 83 ? -13.796 11.353 -14.786 1.00 49.19 83 VAL A O 1
ATOM 716 N N . LYS A 1 84 ? -16.020 11.482 -14.525 1.00 42.56 84 LYS A N 1
ATOM 717 C CA . LYS A 1 84 ? -16.294 11.662 -15.950 1.00 42.56 84 LYS A CA 1
ATOM 718 C C . LYS A 1 84 ? -15.901 13.092 -16.306 1.00 42.56 84 LYS A C 1
ATOM 720 O O . LYS A 1 84 ? -16.622 14.026 -15.965 1.00 42.56 84 LYS A O 1
ATOM 725 N N . SER A 1 85 ? -14.761 13.253 -16.967 1.00 45.81 85 SER A N 1
ATOM 726 C CA . SER A 1 85 ? -14.443 14.469 -17.708 1.00 45.81 85 SER A CA 1
ATOM 727 C C . SER A 1 85 ? -15.520 14.636 -18.783 1.00 45.81 85 SER A C 1
ATOM 729 O O . SER A 1 85 ? -15.609 13.807 -19.691 1.00 45.81 85 SER A O 1
ATOM 731 N N . GLY A 1 86 ? -16.398 15.623 -18.600 1.00 42.03 86 GLY A N 1
ATOM 732 C CA . GLY A 1 86 ? -17.334 16.084 -19.628 1.00 42.03 86 GLY A CA 1
ATOM 733 C C . GLY A 1 86 ? -16.652 16.985 -20.643 1.00 42.03 86 GLY A C 1
ATOM 734 O O . GLY A 1 86 ? -15.598 17.565 -20.294 1.00 42.03 86 GLY A O 1
#

Mean predicted aligned error: 10.22 Å

Solvent-accessible surface area (backbone atoms only — not comparable to full-atom values): 5433 Å² total; per-residue (Å²): 100,65,93,75,59,37,44,82,42,83,65,95,64,88,84,74,57,76,43,39,32,32,29,82,54,86,72,31,25,42,40,41,37,34,33,83,88,68,53,72,51,38,29,33,35,65,30,77,93,44,52,94,78,50,95,67,74,75,39,82,45,62,62,72,65,44,61,56,39,47,77,78,41,83,82,72,80,84,82,81,81,76,76,77,83,126

Radius of gyration: 13.8 Å; Cα contacts (8 Å, |Δi|>4): 116; chains: 1; bounding box: 35×30×31 Å

Foldseek 3Di:
DVVVAKDFDDDPDDPQFPTWIWHDDPQKIKIWTAHPVRDIWIWIDGPPVCCVPDPDDTGGDDPPVVVVVCVVPVPDDDDDPPPPPD

Nearest PDB structures (foldseek):
  2ol8-assembly1_O  TM=7.701E-01  e=2.700E+00  Borreliella burgdorferi
  6j48-assembly1_O  TM=7.311E-01  e=2.548E+00  Borreliella burgdorferi B31
  6ics-assembly1_O  TM=7.264E-01  e=3.034E+00  Borreliella burgdorferi
  2xft-assembly1_A  TM=6.064E-01  e=6.860E+00  Streptomyces clavuligerus
  2nvw-assembly1_B  TM=5.055E-01  e=6.860E+00  Kluyveromyces lactis